Protein AF-A0A9Q4GIA9-F1 (afdb_monomer)

Solvent-accessible surface area (backbone atoms only — not comparable to full-atom values): 4575 Å² total; per-residue (Å²): 131,87,81,69,94,75,85,88,70,50,86,70,65,97,72,81,81,54,74,64,58,52,53,48,54,54,28,58,80,68,75,52,90,78,87,89,83,77,95,83,64,85,50,92,52,94,87,55,71,77,78,80,81,63,75,38,62,74,48,56,74,74,109

Sequence (63 aa):
MENGDEEIYNVGSVDTVSVTEIAEVVSDELGLDPQFEYTGGERGWEGDVPRMRLSIEKLKSTG

Organism: NCBI:txid2487751

Secondary structure (DSSP, 8-state):
-------------SS---HHHHHHHHHHHHT--PPP---S-SSSSTT--SS-----HHHHTT-

Foldseek 3Di:
DDPDVDDDADDDDPDDDAPVVVVVVVCVVVVHDDDDDDPPDCADDPPGDSDDDDPRVVVVVVD

Structure (mmCIF, N/CA/C/O backbone):
data_AF-A0A9Q4GIA9-F1
#
_entry.id   AF-A0A9Q4GIA9-F1
#
loop_
_atom_site.group_PDB
_atom_site.id
_atom_site.type_symbol
_atom_site.label_atom_id
_atom_site.label_alt_id
_atom_site.label_comp_id
_atom_site.label_asym_id
_atom_site.label_entity_id
_atom_site.label_seq_id
_atom_site.pdbx_PDB_ins_code
_atom_site.Cartn_x
_atom_site.Cartn_y
_atom_site.Cartn_z
_atom_site.occupancy
_atom_site.B_iso_or_equiv
_atom_site.auth_seq_id
_atom_site.auth_comp_id
_atom_site.auth_asym_id
_atom_site.auth_atom_id
_atom_site.pdbx_PDB_model_num
ATOM 1 N N . MET A 1 1 ? 33.187 -5.537 -20.715 1.00 51.97 1 MET A N 1
ATOM 2 C CA . MET A 1 1 ? 31.813 -5.993 -20.447 1.00 51.97 1 MET A CA 1
ATOM 3 C C . MET A 1 1 ? 31.073 -5.817 -21.754 1.00 51.97 1 MET A C 1
ATOM 5 O O . MET A 1 1 ? 30.998 -4.689 -22.222 1.00 51.97 1 MET A O 1
ATOM 9 N N . GLU A 1 2 ? 30.710 -6.913 -22.418 1.00 51.47 2 GLU A N 1
ATOM 10 C CA . GLU A 1 2 ? 29.820 -6.855 -23.582 1.00 51.47 2 GLU A CA 1
ATOM 11 C C . GLU A 1 2 ? 28.486 -6.268 -23.114 1.00 51.47 2 GLU A C 1
ATOM 13 O O . GLU A 1 2 ? 27.857 -6.822 -22.217 1.00 51.47 2 GLU A O 1
ATOM 18 N N . ASN A 1 3 ? 28.096 -5.122 -23.672 1.00 58.19 3 ASN A N 1
ATOM 19 C CA . ASN A 1 3 ? 26.718 -4.652 -23.599 1.00 58.19 3 ASN A CA 1
ATOM 20 C C . ASN A 1 3 ? 25.920 -5.540 -24.554 1.00 58.19 3 ASN A C 1
ATOM 22 O O . ASN A 1 3 ? 25.945 -5.311 -25.761 1.00 58.19 3 ASN A O 1
ATOM 26 N N . GLY A 1 4 ? 25.276 -6.582 -24.032 1.00 63.06 4 GLY A N 1
ATOM 27 C CA . GLY A 1 4 ? 24.122 -7.143 -24.723 1.00 63.06 4 GLY A CA 1
ATOM 28 C C . GLY A 1 4 ? 23.023 -6.082 -24.752 1.00 63.06 4 GLY A C 1
ATOM 29 O O . GLY A 1 4 ? 22.852 -5.358 -23.771 1.00 63.06 4 GLY A O 1
ATOM 30 N N . ASP A 1 5 ? 22.309 -5.956 -25.869 1.00 77.44 5 ASP A N 1
ATOM 31 C CA . ASP A 1 5 ? 21.117 -5.109 -25.956 1.00 77.44 5 ASP A CA 1
ATOM 32 C C . ASP A 1 5 ? 20.003 -5.736 -25.094 1.00 77.44 5 ASP A C 1
ATOM 34 O O . ASP A 1 5 ? 19.193 -6.538 -25.559 1.00 77.44 5 ASP A O 1
ATOM 38 N N . GLU A 1 6 ? 20.024 -5.448 -23.792 1.00 86.19 6 GLU A N 1
ATOM 39 C CA . GLU A 1 6 ? 19.041 -5.925 -22.821 1.00 86.19 6 GLU A CA 1
ATOM 40 C C . GLU A 1 6 ? 17.883 -4.93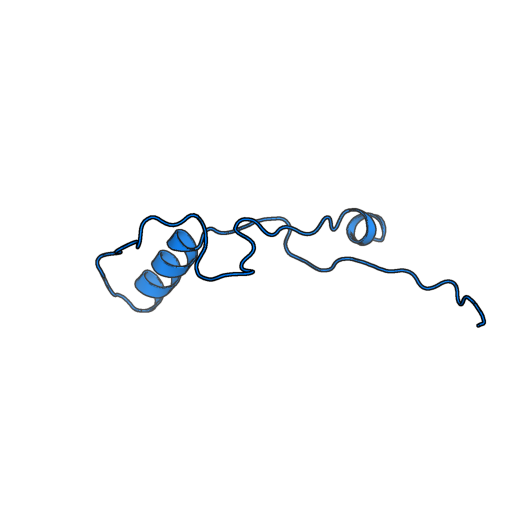0 -22.699 1.00 86.19 6 GLU A C 1
ATOM 42 O O . GLU A 1 6 ? 18.050 -3.772 -22.309 1.00 86.19 6 GLU A O 1
ATOM 47 N N . GLU A 1 7 ? 16.670 -5.398 -22.984 1.00 90.69 7 GLU A N 1
ATOM 48 C CA . GLU A 1 7 ? 15.464 -4.589 -22.863 1.00 90.69 7 GLU A CA 1
ATOM 49 C C . GLU A 1 7 ? 14.813 -4.770 -21.485 1.00 90.69 7 GLU A C 1
ATOM 51 O O . GLU A 1 7 ? 14.284 -5.829 -21.152 1.00 90.69 7 GLU A O 1
ATOM 56 N N . ILE A 1 8 ? 14.803 -3.704 -20.679 1.00 93.38 8 ILE A N 1
ATOM 57 C CA . ILE A 1 8 ? 14.143 -3.698 -19.363 1.00 93.38 8 ILE A CA 1
ATOM 58 C C . ILE A 1 8 ? 12.686 -3.260 -19.514 1.00 93.38 8 ILE A C 1
ATOM 60 O O . ILE A 1 8 ? 12.415 -2.211 -20.105 1.00 93.38 8 ILE A O 1
AT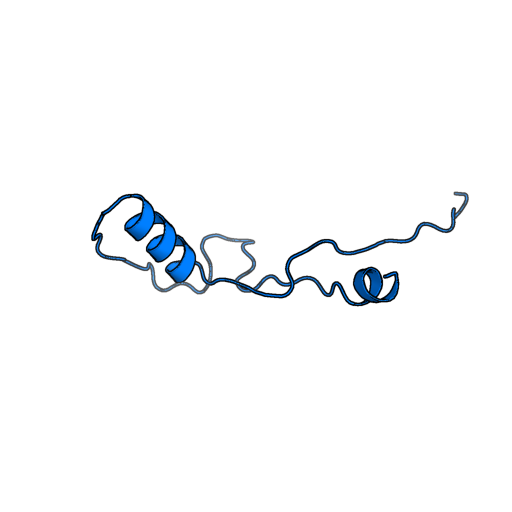OM 64 N N . TYR A 1 9 ? 11.759 -4.019 -18.931 1.00 95.19 9 TYR A N 1
ATOM 65 C CA . TYR A 1 9 ? 10.333 -3.700 -18.890 1.00 95.19 9 TYR A CA 1
ATOM 66 C C . TYR A 1 9 ? 9.814 -3.714 -17.455 1.00 95.19 9 TYR A C 1
ATOM 68 O O . TYR A 1 9 ? 10.128 -4.610 -16.676 1.00 95.19 9 TYR A O 1
ATOM 76 N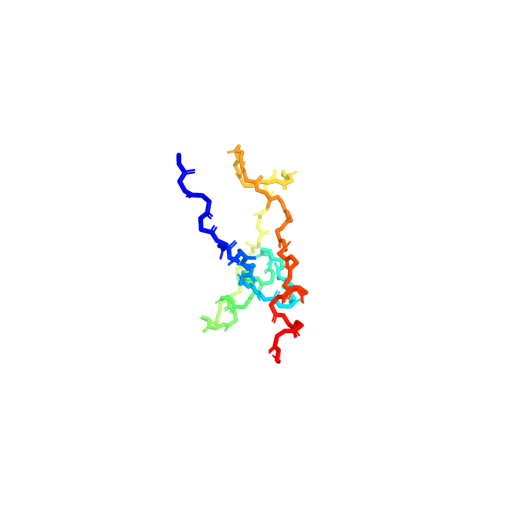 N . ASN A 1 10 ? 8.960 -2.746 -17.127 1.00 95.88 10 ASN A N 1
ATOM 77 C CA . ASN A 1 10 ? 8.170 -2.793 -15.906 1.00 95.88 10 ASN A CA 1
ATOM 78 C C . ASN A 1 10 ? 6.944 -3.684 -16.118 1.00 95.88 10 ASN A C 1
ATOM 80 O O . ASN A 1 10 ? 6.209 -3.494 -17.089 1.00 95.88 10 ASN A O 1
ATOM 84 N N . VAL A 1 11 ? 6.689 -4.589 -15.176 1.00 94.50 11 VAL A N 1
ATOM 85 C CA . VAL A 1 11 ? 5.471 -5.407 -15.123 1.00 94.50 11 VAL A CA 1
ATOM 86 C C . VAL A 1 11 ? 4.698 -5.011 -13.869 1.00 94.50 11 VAL A C 1
ATOM 88 O O . VAL A 1 11 ? 5.225 -5.094 -12.763 1.00 94.50 11 VAL A O 1
ATOM 91 N N . GLY A 1 12 ? 3.462 -4.544 -14.033 1.00 92.94 12 GLY A N 1
ATOM 92 C CA . GLY A 1 12 ? 2.626 -4.062 -12.934 1.00 92.94 12 GLY A CA 1
ATOM 93 C C . GLY A 1 12 ? 1.180 -3.831 -13.370 1.00 92.94 12 GLY A C 1
ATOM 94 O O . GLY A 1 12 ? 0.869 -3.948 -14.557 1.00 92.94 12 GLY A O 1
ATOM 95 N N . SER A 1 13 ? 0.304 -3.510 -12.414 1.00 93.56 13 SER A N 1
ATOM 96 C CA . SER A 1 13 ? -1.100 -3.197 -12.709 1.00 93.56 13 SER A CA 1
ATOM 97 C C . SER A 1 13 ? -1.263 -1.823 -13.370 1.00 93.56 13 SER A C 1
ATOM 99 O O . SER A 1 13 ? -0.390 -0.954 -13.292 1.00 93.56 13 SER A O 1
ATOM 101 N N . VAL A 1 14 ? -2.400 -1.633 -14.041 1.00 93.88 14 VAL A N 1
ATOM 102 C CA . VAL A 1 14 ? -2.804 -0.348 -14.638 1.00 93.88 14 VAL A CA 1
ATOM 103 C C . VAL A 1 14 ? -3.317 0.643 -13.599 1.00 93.88 14 VAL A C 1
ATOM 105 O O . VAL A 1 14 ? -3.240 1.853 -13.814 1.00 93.88 14 VAL A O 1
ATOM 108 N N . ASP A 1 15 ? -3.845 0.116 -12.505 1.00 93.94 15 ASP A N 1
ATOM 109 C CA . ASP A 1 15 ? -4.484 0.822 -11.412 1.00 93.94 15 ASP A CA 1
ATOM 110 C C . ASP A 1 15 ? -3.682 0.671 -10.113 1.00 93.94 15 ASP A C 1
ATOM 112 O O . ASP A 1 15 ? -2.619 0.046 -10.055 1.00 93.94 15 ASP A O 1
ATOM 116 N N . THR A 1 16 ? -4.174 1.335 -9.076 1.00 94.94 16 THR A N 1
ATOM 117 C CA . THR A 1 16 ? -3.617 1.316 -7.727 1.00 94.94 16 THR A CA 1
ATOM 118 C C . THR A 1 16 ? -4.761 1.189 -6.742 1.00 94.94 16 THR A C 1
ATOM 120 O O . THR A 1 16 ? -5.813 1.782 -6.967 1.00 94.94 16 THR A O 1
ATOM 123 N N . VAL A 1 17 ? -4.516 0.498 -5.637 1.00 96.00 17 VAL A N 1
ATOM 124 C CA . VAL A 1 17 ? -5.456 0.347 -4.527 1.00 96.00 17 VAL A CA 1
ATOM 125 C C . VAL A 1 17 ? -4.833 0.935 -3.263 1.00 96.00 17 VAL A C 1
ATOM 127 O O . VAL A 1 17 ? -3.616 0.852 -3.066 1.00 96.00 17 VAL A O 1
ATOM 130 N N . SER A 1 18 ? -5.640 1.581 -2.430 1.00 95.12 18 SER A N 1
ATOM 131 C CA . SER A 1 18 ? -5.212 2.085 -1.127 1.00 95.12 18 SER A CA 1
ATOM 132 C C . SER A 1 18 ? -5.120 0.959 -0.094 1.00 95.12 18 SER A C 1
ATOM 134 O O . SER A 1 18 ? -5.741 -0.093 -0.221 1.00 95.12 18 SER A O 1
ATOM 136 N N . VAL A 1 19 ? -4.355 1.186 0.977 1.00 94.06 19 VAL A N 1
ATOM 137 C CA . VAL A 1 19 ? -4.256 0.223 2.088 1.00 94.06 19 VAL A CA 1
ATOM 138 C C . VAL A 1 19 ? -5.619 0.003 2.757 1.00 94.06 19 VAL A C 1
ATOM 140 O O . VAL A 1 19 ? -5.926 -1.116 3.159 1.00 94.06 19 VAL A O 1
ATOM 143 N N . THR A 1 20 ? -6.451 1.044 2.837 1.00 95.31 20 THR A N 1
ATOM 144 C CA . THR A 1 20 ? -7.812 0.950 3.379 1.00 95.31 20 THR A CA 1
ATOM 145 C C . THR A 1 20 ? -8.702 0.067 2.512 1.00 95.31 20 THR A C 1
ATOM 147 O O . THR A 1 20 ? -9.323 -0.840 3.049 1.00 95.31 20 THR A O 1
ATOM 150 N N . GLU A 1 21 ? -8.693 0.239 1.187 1.00 97.31 21 GLU A N 1
ATOM 151 C CA . GLU A 1 21 ? -9.472 -0.618 0.277 1.00 97.31 21 GLU A CA 1
ATOM 152 C C . GLU A 1 21 ? -9.049 -2.094 0.377 1.00 97.31 21 GLU A C 1
ATOM 154 O O . GLU A 1 21 ? -9.890 -2.985 0.324 1.00 97.31 21 GLU A O 1
ATOM 159 N N . ILE A 1 22 ? -7.755 -2.380 0.583 1.00 96.81 22 ILE A N 1
ATOM 160 C CA . ILE A 1 22 ? -7.298 -3.755 0.848 1.00 96.81 22 ILE A CA 1
ATOM 161 C C . ILE A 1 22 ? -7.928 -4.291 2.143 1.00 96.81 22 ILE A C 1
ATOM 163 O O . ILE A 1 22 ? -8.402 -5.426 2.170 1.00 96.81 22 ILE A O 1
ATOM 167 N N . ALA A 1 23 ? -7.929 -3.495 3.216 1.00 97.44 23 ALA A N 1
ATOM 168 C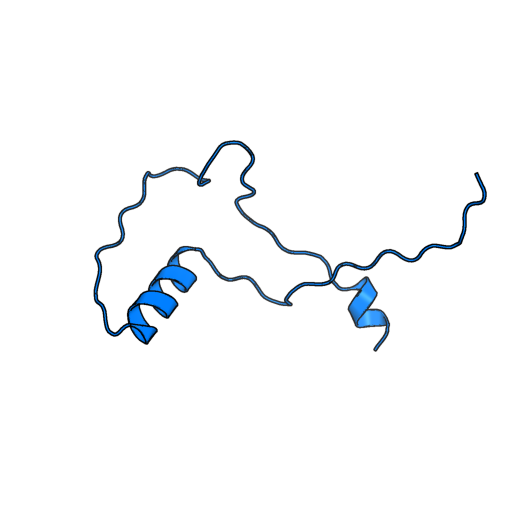 CA . ALA A 1 23 ? -8.505 -3.899 4.498 1.00 97.44 23 ALA A CA 1
ATOM 169 C C . ALA A 1 23 ? -10.026 -4.116 4.412 1.00 97.44 23 ALA A C 1
ATOM 171 O O . ALA A 1 23 ? -10.537 -5.057 5.020 1.00 97.44 23 ALA A O 1
ATOM 172 N N . GLU A 1 24 ? -10.732 -3.292 3.636 1.00 98.31 24 GLU A N 1
ATOM 173 C CA . GLU A 1 24 ? -12.164 -3.439 3.346 1.00 98.31 24 GLU A CA 1
ATOM 174 C C . GLU A 1 24 ? -12.441 -4.747 2.601 1.00 98.31 24 GLU A C 1
ATOM 176 O O . GLU A 1 24 ? -13.194 -5.574 3.103 1.00 98.31 24 GLU A O 1
ATOM 181 N N . VAL A 1 25 ? -11.747 -5.003 1.483 1.00 98.38 25 VAL A N 1
ATOM 182 C CA . VAL A 1 25 ? -11.915 -6.243 0.700 1.00 98.38 25 VAL A CA 1
ATOM 183 C C . VAL A 1 25 ? -11.668 -7.483 1.558 1.00 98.38 25 VAL A C 1
ATOM 185 O O . VAL A 1 25 ? -12.427 -8.446 1.498 1.00 98.38 25 VAL A O 1
ATOM 188 N N . VAL A 1 26 ? -10.624 -7.472 2.390 1.00 98.38 26 VAL A N 1
ATOM 189 C CA . VAL A 1 26 ? -10.339 -8.598 3.291 1.00 98.38 26 VAL A CA 1
ATOM 190 C C . VAL A 1 26 ? -11.436 -8.763 4.347 1.00 98.38 26 VAL A C 1
ATOM 192 O O . VAL A 1 26 ? -11.802 -9.894 4.661 1.00 98.38 26 VAL A O 1
ATOM 195 N N . SER A 1 27 ? -11.964 -7.669 4.899 1.00 98.38 27 SER A N 1
ATOM 196 C CA . SER A 1 27 ? -13.036 -7.721 5.904 1.00 98.38 27 SER A CA 1
ATOM 197 C C . SER A 1 27 ? -14.337 -8.258 5.305 1.00 98.38 27 SER A C 1
ATOM 199 O O . SER A 1 27 ? -14.962 -9.132 5.909 1.00 98.38 27 SER A O 1
ATOM 201 N N . ASP A 1 28 ? -14.679 -7.821 4.091 1.00 98.38 28 ASP A N 1
ATOM 202 C CA . ASP A 1 28 ? -15.864 -8.253 3.347 1.00 98.38 28 ASP A CA 1
ATOM 203 C C . ASP A 1 28 ? -15.812 -9.749 3.008 1.00 98.38 28 ASP A C 1
ATOM 205 O O . ASP A 1 28 ? -16.755 -10.485 3.305 1.00 98.38 28 ASP A O 1
ATOM 209 N N . GLU A 1 29 ? -14.689 -10.232 2.461 1.00 98.56 29 GLU A N 1
ATOM 210 C CA . GLU A 1 29 ? -14.496 -11.653 2.121 1.00 98.56 29 GLU A CA 1
ATOM 211 C C . GLU A 1 29 ? -14.541 -12.569 3.356 1.00 98.56 29 GLU A C 1
ATOM 213 O O . GLU A 1 29 ? -14.896 -13.747 3.266 1.00 98.56 29 GLU A O 1
ATOM 218 N N . LEU A 1 30 ? -14.202 -12.032 4.530 1.00 98.38 30 LEU A N 1
ATOM 219 C CA . LEU A 1 30 ? -14.255 -12.753 5.802 1.00 98.38 30 LEU A CA 1
ATOM 220 C C . LEU A 1 30 ? -15.575 -12.555 6.566 1.00 98.38 30 LEU A C 1
ATOM 222 O O . LEU A 1 30 ? -15.786 -13.226 7.578 1.00 98.38 30 LEU A O 1
ATOM 226 N N . GLY A 1 31 ? -16.466 -11.671 6.105 1.00 98.19 31 GLY A N 1
ATOM 227 C CA . GLY A 1 31 ? -17.723 -11.341 6.782 1.00 98.19 31 GLY A CA 1
ATOM 228 C C . GLY A 1 31 ? -17.531 -10.673 8.150 1.00 98.19 31 GLY A C 1
ATOM 229 O O . GLY A 1 31 ? -18.284 -10.958 9.084 1.00 98.19 31 GLY A O 1
ATOM 230 N N . LEU A 1 32 ? -16.501 -9.836 8.291 1.00 98.25 32 LEU A N 1
ATOM 231 C CA . LEU A 1 32 ? -16.149 -9.128 9.525 1.00 98.25 32 LEU A CA 1
ATOM 232 C C . LEU A 1 32 ? -16.431 -7.623 9.406 1.00 98.25 32 LEU A C 1
ATOM 234 O O . LEU A 1 32 ? -16.366 -7.064 8.320 1.00 98.25 32 LEU A O 1
ATOM 238 N N . ASP A 1 33 ? -16.671 -6.968 10.545 1.00 97.44 33 ASP A N 1
ATOM 239 C CA . ASP A 1 33 ? -16.858 -5.508 10.649 1.00 97.44 33 ASP A CA 1
ATOM 240 C C . ASP A 1 33 ? -15.899 -4.908 11.702 1.00 97.44 33 ASP A C 1
ATOM 242 O O . ASP A 1 33 ? -16.298 -4.615 12.836 1.00 97.44 33 ASP A O 1
ATOM 246 N N . PRO A 1 34 ? -14.584 -4.849 11.413 1.00 97.50 34 PRO A N 1
ATOM 247 C CA . PRO A 1 34 ? -13.598 -4.298 12.335 1.00 97.50 34 PRO A CA 1
ATOM 248 C C . PRO A 1 34 ? -13.568 -2.762 12.303 1.00 97.50 34 PRO A C 1
ATOM 250 O O . PRO A 1 34 ? -13.798 -2.129 11.278 1.00 97.50 34 PRO A O 1
ATOM 253 N N . GLN A 1 35 ? -13.174 -2.142 13.418 1.00 97.44 35 GLN A N 1
ATOM 254 C CA . GLN A 1 35 ? -12.835 -0.716 13.429 1.00 97.44 35 GLN A CA 1
ATOM 255 C C . GLN A 1 35 ? -11.399 -0.511 12.938 1.00 97.44 35 GLN A C 1
ATOM 257 O O . GLN A 1 35 ? -10.470 -1.139 13.447 1.00 97.44 35 GLN A O 1
ATOM 262 N N . PHE A 1 36 ? -11.210 0.383 11.966 1.00 96.19 36 PHE A N 1
ATOM 263 C CA . PHE A 1 36 ? -9.881 0.742 11.474 1.00 96.19 36 PHE A CA 1
ATOM 264 C C . PHE A 1 36 ? -9.268 1.870 12.304 1.00 96.19 36 PHE A C 1
ATOM 266 O O . PHE A 1 36 ? -9.813 2.972 12.385 1.00 96.19 36 PHE A O 1
ATOM 273 N N . GLU A 1 37 ? -8.091 1.609 12.867 1.00 95.75 37 GLU A N 1
ATOM 274 C CA . GLU A 1 37 ? -7.284 2.592 13.583 1.00 95.75 37 GLU A CA 1
ATOM 275 C C . GLU A 1 37 ? -5.986 2.862 12.819 1.00 95.75 37 GLU A C 1
ATOM 277 O O . GLU A 1 37 ? -5.285 1.942 12.395 1.00 95.75 37 GLU A O 1
ATOM 282 N N . TYR A 1 38 ? -5.649 4.142 12.663 1.00 92.00 38 TYR A N 1
ATOM 283 C CA . TYR A 1 38 ? -4.465 4.586 11.936 1.00 92.00 38 TYR A CA 1
ATOM 284 C C . TYR A 1 38 ? -3.540 5.351 12.875 1.00 92.00 38 TYR A C 1
ATOM 286 O O . TYR A 1 38 ? -3.979 6.196 13.653 1.00 92.00 38 TYR A O 1
ATOM 294 N N . THR A 1 39 ? -2.237 5.117 12.759 1.00 89.50 39 THR A N 1
ATOM 295 C CA . THR A 1 39 ? -1.223 5.789 13.586 1.00 89.50 39 THR A CA 1
ATOM 296 C C . THR A 1 39 ? -0.966 7.247 13.178 1.00 89.50 39 THR A C 1
ATOM 298 O O . THR A 1 39 ? -0.242 7.954 13.873 1.00 89.50 39 THR A O 1
ATOM 301 N N . GLY A 1 40 ? -1.559 7.717 12.071 1.00 80.25 40 GLY A N 1
ATOM 302 C CA . GLY A 1 40 ? -1.474 9.108 11.603 1.00 80.25 40 GLY A CA 1
ATOM 303 C C . GLY A 1 40 ? -0.206 9.459 10.813 1.00 80.25 40 GLY A C 1
ATOM 304 O O . GLY A 1 40 ? 0.030 10.635 10.544 1.00 80.25 40 GLY A O 1
ATOM 305 N N . GLY A 1 41 ? 0.614 8.469 10.448 1.00 83.62 41 GLY A N 1
ATOM 306 C CA . GLY A 1 41 ? 1.799 8.650 9.604 1.00 83.62 41 GLY A CA 1
ATOM 307 C C . GLY A 1 41 ? 1.511 8.512 8.105 1.00 83.62 41 GLY A C 1
ATOM 308 O O . GLY A 1 41 ? 0.547 7.873 7.700 1.00 83.62 41 GLY A O 1
ATOM 309 N N . GLU A 1 42 ? 2.390 9.071 7.269 1.00 81.56 42 GLU A N 1
ATOM 310 C CA . GLU A 1 42 ? 2.310 8.950 5.799 1.00 81.56 42 GLU A CA 1
ATOM 311 C C . GLU A 1 42 ? 2.803 7.591 5.261 1.00 81.56 42 GLU A C 1
ATOM 313 O O . GLU A 1 42 ? 2.702 7.332 4.065 1.00 81.56 42 GLU A O 1
ATOM 318 N N . ARG A 1 43 ? 3.381 6.742 6.121 1.00 87.31 43 ARG A N 1
ATOM 319 C CA . ARG A 1 43 ? 3.987 5.449 5.770 1.00 87.31 43 ARG A CA 1
ATOM 320 C C . ARG A 1 43 ? 3.980 4.478 6.944 1.00 87.31 43 ARG A C 1
ATOM 322 O O . ARG A 1 43 ? 3.93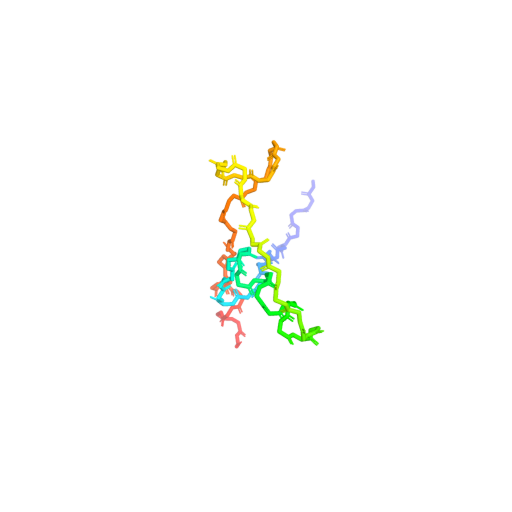6 4.918 8.094 1.00 87.31 43 ARG A O 1
ATOM 329 N N . GLY A 1 44 ? 4.074 3.180 6.653 1.00 87.62 44 GLY A N 1
ATOM 33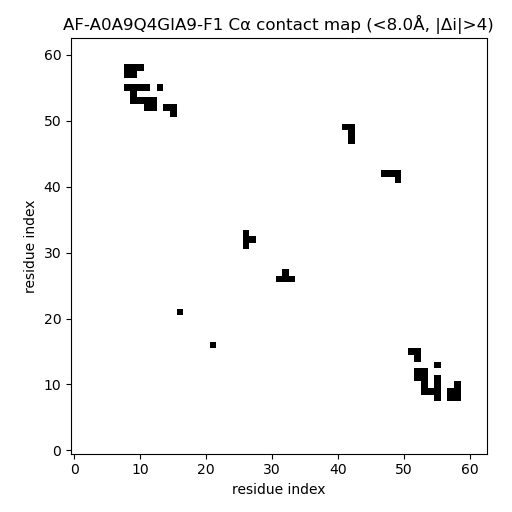0 C CA . GLY A 1 44 ? 4.057 2.132 7.680 1.00 87.62 44 GLY A CA 1
ATOM 331 C C . GLY A 1 44 ? 5.365 2.013 8.469 1.00 87.62 44 GLY A C 1
ATOM 332 O O . GLY A 1 44 ? 5.343 1.775 9.675 1.00 87.62 44 GLY A O 1
ATOM 333 N N . TRP A 1 45 ? 6.508 2.194 7.805 1.00 89.81 45 TRP A N 1
ATOM 334 C CA . TRP A 1 45 ? 7.844 2.079 8.403 1.00 89.81 45 TRP A CA 1
ATOM 335 C C . TRP A 1 45 ? 8.887 2.905 7.635 1.00 89.81 45 TRP A C 1
ATOM 337 O O . TRP A 1 45 ? 8.626 3.428 6.551 1.00 89.81 45 TRP A O 1
ATOM 347 N N . GLU A 1 46 ? 10.088 3.052 8.200 1.00 90.62 46 GLU A N 1
ATOM 348 C CA . GLU A 1 46 ? 11.196 3.740 7.529 1.00 90.62 46 G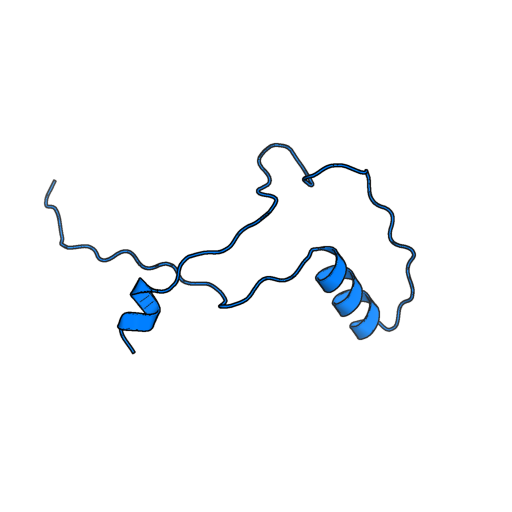LU A CA 1
ATOM 349 C C . GLU A 1 46 ? 11.609 2.987 6.253 1.00 90.62 46 GLU A C 1
ATOM 351 O O . GLU A 1 46 ? 11.920 1.799 6.292 1.00 90.62 46 GLU A O 1
ATOM 356 N N . GLY A 1 47 ? 11.591 3.683 5.113 1.00 89.69 47 GLY A N 1
ATOM 357 C CA . GLY A 1 47 ? 11.875 3.102 3.795 1.00 89.69 47 GLY A CA 1
ATOM 358 C C . GLY A 1 47 ? 10.647 2.624 3.013 1.00 89.69 47 GLY A C 1
ATOM 359 O O . GLY A 1 47 ? 10.791 2.281 1.843 1.00 89.69 47 GLY A O 1
ATOM 360 N N . ASP A 1 48 ? 9.451 2.647 3.607 1.00 92.94 48 ASP A N 1
ATOM 361 C CA . ASP A 1 48 ? 8.202 2.392 2.884 1.00 92.94 48 ASP A CA 1
ATOM 362 C C . ASP A 1 48 ? 7.881 3.528 1.892 1.00 92.94 48 ASP A C 1
ATOM 364 O O . ASP A 1 48 ? 8.155 4.708 2.157 1.00 92.94 48 ASP A O 1
ATOM 368 N N . VAL A 1 49 ? 7.322 3.157 0.736 1.00 89.69 49 VAL A N 1
ATOM 369 C CA . VAL A 1 49 ? 7.001 4.061 -0.375 1.00 89.69 49 VAL A CA 1
ATOM 370 C C . VAL A 1 49 ? 5.490 4.319 -0.367 1.00 89.69 49 VAL A C 1
ATOM 372 O O . VAL A 1 49 ? 4.735 3.457 -0.813 1.00 89.69 49 VAL A O 1
ATOM 375 N N . PRO A 1 50 ? 5.022 5.516 0.041 1.00 87.25 50 PRO A N 1
ATOM 376 C CA . PRO A 1 50 ? 3.592 5.785 0.247 1.00 87.25 50 PRO A CA 1
ATOM 377 C C . PRO A 1 50 ? 2.714 5.616 -0.997 1.00 87.25 50 PRO A C 1
ATOM 379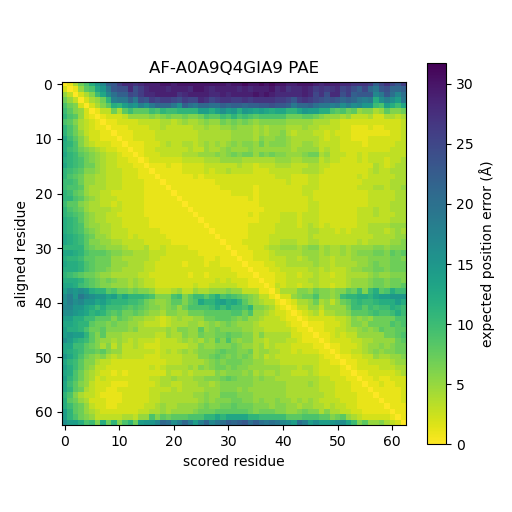 O O . PRO A 1 50 ? 1.503 5.431 -0.901 1.00 87.25 50 PRO A O 1
ATOM 382 N N . ARG A 1 51 ? 3.306 5.765 -2.188 1.00 90.00 51 ARG A N 1
ATOM 383 C CA . ARG A 1 51 ? 2.622 5.638 -3.478 1.00 90.00 51 ARG A CA 1
ATOM 384 C C . ARG A 1 51 ? 3.536 4.938 -4.468 1.00 90.00 51 ARG A C 1
ATOM 386 O O . ARG A 1 5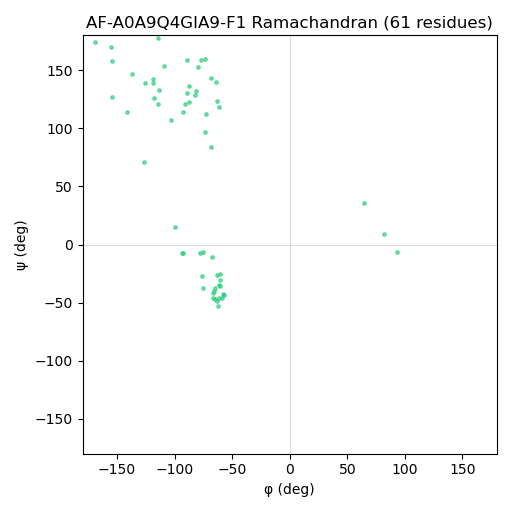1 ? 4.554 5.497 -4.871 1.00 90.00 51 ARG A O 1
ATOM 393 N N . MET A 1 52 ? 3.144 3.742 -4.887 1.00 90.81 52 MET A N 1
ATOM 394 C CA . MET A 1 52 ? 3.876 2.929 -5.852 1.00 90.81 52 MET A CA 1
ATOM 395 C C . MET A 1 52 ? 3.009 2.704 -7.087 1.00 90.81 52 MET A C 1
ATOM 397 O O . MET A 1 52 ? 1.869 2.257 -6.991 1.00 90.81 52 MET A O 1
ATOM 401 N N . ARG A 1 53 ? 3.551 3.046 -8.256 1.00 92.38 53 ARG A N 1
ATOM 402 C CA . ARG A 1 53 ? 2.971 2.716 -9.557 1.00 92.38 53 ARG A CA 1
ATOM 403 C C . ARG A 1 53 ? 4.081 2.683 -10.591 1.00 92.38 53 ARG A C 1
ATOM 405 O O . ARG A 1 53 ? 4.832 3.647 -10.730 1.00 92.38 53 ARG A O 1
ATOM 412 N N . LEU A 1 54 ? 4.172 1.584 -11.328 1.00 93.81 54 LEU A N 1
ATOM 413 C CA . LEU A 1 54 ? 5.143 1.446 -12.404 1.00 93.81 54 LEU A CA 1
ATOM 414 C C . LEU A 1 54 ? 4.558 1.989 -13.711 1.00 93.81 54 LEU A C 1
ATOM 416 O O . LEU A 1 54 ? 3.409 1.701 -14.049 1.00 93.81 54 LEU A O 1
ATOM 420 N N . SER A 1 55 ? 5.350 2.745 -14.478 1.00 93.44 55 SER A N 1
ATOM 421 C CA . SER A 1 55 ? 4.982 3.008 -15.872 1.00 93.44 55 SER A CA 1
ATOM 422 C C . SER A 1 55 ? 5.198 1.735 -16.680 1.00 93.44 55 SER A C 1
ATOM 424 O O . SER A 1 55 ? 6.332 1.296 -16.870 1.00 93.44 55 SER A O 1
ATOM 426 N N . ILE A 1 56 ? 4.098 1.157 -17.152 1.00 95.38 56 ILE A N 1
ATOM 427 C CA . ILE A 1 56 ? 4.074 -0.025 -18.021 1.00 95.38 56 ILE A CA 1
ATOM 428 C C . ILE A 1 56 ? 3.883 0.352 -19.497 1.00 95.38 56 ILE A C 1
ATOM 430 O O . ILE A 1 56 ? 3.562 -0.504 -20.315 1.00 95.38 56 ILE A O 1
ATOM 434 N N . GLU A 1 57 ? 4.067 1.628 -19.856 1.00 95.50 57 GLU A N 1
ATOM 435 C CA . GLU A 1 57 ? 3.880 2.131 -21.227 1.00 95.50 57 GLU A CA 1
ATOM 436 C C . GLU A 1 57 ? 4.781 1.406 -22.229 1.00 95.50 57 GLU A C 1
ATOM 438 O O . GLU A 1 57 ? 4.314 0.990 -23.288 1.00 95.50 57 GLU A O 1
ATOM 443 N N . LYS A 1 58 ? 6.048 1.167 -21.858 1.00 94.50 58 LYS A N 1
ATOM 444 C CA . LYS A 1 58 ? 6.997 0.413 -22.685 1.00 94.50 58 LYS A CA 1
ATOM 445 C C . LYS A 1 58 ? 6.490 -1.001 -22.971 1.00 94.50 58 LYS A C 1
ATOM 447 O O . LYS A 1 58 ? 6.513 -1.430 -24.118 1.00 94.50 58 LYS A O 1
ATOM 452 N N . LEU A 1 59 ? 5.989 -1.701 -21.952 1.00 93.62 59 LEU A N 1
ATOM 453 C CA . LEU A 1 59 ? 5.445 -3.050 -22.109 1.00 93.62 59 LEU A CA 1
ATOM 454 C C . LEU A 1 59 ? 4.162 -3.034 -22.954 1.00 93.62 59 LEU A C 1
ATOM 456 O O . LEU A 1 59 ? 4.059 -3.786 -23.916 1.00 93.62 59 LEU A O 1
ATOM 460 N N . LYS A 1 60 ? 3.227 -2.118 -22.677 1.00 93.25 60 LYS A N 1
ATOM 461 C CA . LYS A 1 60 ? 1.978 -1.973 -23.448 1.00 93.25 60 LYS A CA 1
ATOM 462 C C . LYS A 1 60 ? 2.200 -1.635 -24.919 1.00 93.25 60 LYS A C 1
ATOM 464 O O . LYS A 1 60 ? 1.394 -2.013 -25.756 1.00 93.25 60 LYS A O 1
ATOM 469 N N . SER A 1 61 ? 3.281 -0.930 -25.244 1.00 94.56 61 SER A N 1
ATOM 470 C CA . SER A 1 61 ? 3.616 -0.609 -26.636 1.00 94.56 61 SER A CA 1
ATOM 471 C C . SER A 1 61 ? 4.002 -1.837 -27.474 1.00 94.56 61 SER A C 1
ATOM 473 O O . SER A 1 61 ? 4.083 -1.729 -28.694 1.00 94.56 61 SER A O 1
ATOM 475 N N . THR A 1 62 ? 4.217 -2.998 -26.837 1.00 91.75 62 THR A N 1
ATOM 476 C CA . THR A 1 62 ? 4.605 -4.247 -27.510 1.00 91.75 62 THR A CA 1
ATOM 477 C C . THR A 1 62 ? 3.438 -5.166 -27.902 1.00 91.75 62 THR A C 1
ATOM 479 O O . THR A 1 62 ? 3.688 -6.128 -28.629 1.00 91.75 62 THR A O 1
ATOM 482 N N . GLY A 1 63 ? 2.188 -4.878 -27.499 1.00 75.25 63 GLY A N 1
ATOM 483 C CA . GLY A 1 63 ? 1.007 -5.681 -27.871 1.00 75.25 63 GLY A CA 1
ATOM 484 C C . GLY A 1 63 ? -0.180 -5.551 -26.929 1.00 75.25 63 GLY A C 1
ATOM 485 O O . GLY A 1 63 ? 0.003 -5.818 -25.721 1.00 75.25 63 GLY A O 1
#

Mean predicted aligned error: 5.9 Å

pLDDT: mean 90.55, std 10.34, range [51.47, 98.56]

InterPro domains:
  IPR036291 NAD(P)-binding domain superfamily [SSF51735] (1-61)

Radius of gyration: 18.25 Å; Cα contacts (8 Å, |Δi|>4): 29; chains: 1; bounding box: 50×22×42 Å